Protein AF-A0A6N8UDT3-F1 (afdb_monomer_lite)

Secondary structure (DSSP, 8-state):
-HHHHHHHHHHHHHHHHHHHHHHHHHHHHHHHHHHHHHHTT-SSTT--HHHHS---GGGSTT---S---

Foldseek 3Di:
DVVVVVVVVVVVVVVVVVVVVCCCVPVVCVVVVVVVCVVVCVPCVVPDVVVVPPQPQVRDPPRDDPDDD

pLDDT: mean 79.22, std 11.3, range [58.38, 95.75]

Structure (mmCIF, N/CA/C/O backbone):
data_AF-A0A6N8UDT3-F1
#
_entry.id   AF-A0A6N8UDT3-F1
#
loop_
_atom_site.group_PDB
_atom_site.id
_atom_site.type_symbol
_atom_site.label_atom_id
_atom_site.label_alt_id
_atom_site.label_comp_id
_atom_site.label_asym_id
_atom_site.label_entity_id
_atom_site.label_seq_id
_atom_site.pdbx_PDB_ins_code
_atom_site.Cartn_x
_atom_site.Cartn_y
_atom_site.Cartn_z
_atom_site.occupancy
_atom_site.B_iso_or_equiv
_atom_site.auth_seq_id
_atom_site.auth_comp_id
_atom_site.auth_asym_id
_atom_site.auth_atom_id
_atom_site.pdbx_PDB_model_num
ATOM 1 N N . MET A 1 1 ? 21.625 -3.477 -28.368 1.00 62.78 1 MET A N 1
ATOM 2 C CA . MET A 1 1 ? 20.572 -4.225 -27.645 1.00 62.78 1 MET A CA 1
ATOM 3 C C . MET A 1 1 ? 20.427 -3.699 -26.215 1.00 62.78 1 MET A C 1
ATOM 5 O O . MET A 1 1 ? 19.308 -3.522 -25.756 1.00 62.78 1 MET A O 1
ATOM 9 N N . ASP A 1 2 ? 21.532 -3.324 -25.567 1.00 73.88 2 ASP A N 1
ATOM 10 C CA . ASP A 1 2 ? 21.578 -2.850 -24.169 1.00 73.88 2 ASP A CA 1
ATOM 11 C C . ASP A 1 2 ? 20.754 -1.584 -23.876 1.00 73.88 2 ASP A C 1
ATOM 13 O O . ASP A 1 2 ? 20.124 -1.470 -22.827 1.00 73.88 2 ASP A O 1
ATOM 17 N N . GLN A 1 3 ? 20.669 -0.656 -24.833 1.00 78.31 3 GLN A N 1
ATOM 18 C CA . GLN A 1 3 ? 19.881 0.574 -24.688 1.00 78.31 3 GLN A CA 1
ATOM 19 C C . GLN A 1 3 ? 18.368 0.310 -24.546 1.00 78.31 3 GLN A C 1
ATOM 21 O O . GLN A 1 3 ? 17.668 1.072 -23.883 1.00 78.31 3 GLN A O 1
ATOM 26 N N . PHE A 1 4 ? 17.863 -0.787 -25.122 1.00 90.94 4 PHE A N 1
ATOM 27 C CA . PHE A 1 4 ? 16.458 -1.176 -24.989 1.00 90.94 4 PHE A CA 1
ATOM 28 C C . PHE A 1 4 ? 16.154 -1.710 -23.581 1.00 90.94 4 PHE A C 1
ATOM 30 O O . PHE A 1 4 ? 15.141 -1.338 -22.995 1.00 90.94 4 PHE A O 1
ATOM 37 N N . ILE A 1 5 ? 17.064 -2.502 -22.998 1.00 92.62 5 ILE A N 1
ATOM 38 C CA . ILE A 1 5 ? 16.934 -2.995 -21.616 1.00 92.62 5 ILE A CA 1
ATOM 39 C C . ILE A 1 5 ? 16.903 -1.827 -20.624 1.00 92.62 5 ILE A C 1
ATOM 41 O O . ILE A 1 5 ? 16.046 -1.803 -19.742 1.00 92.62 5 ILE A O 1
ATOM 45 N N . GLY A 1 6 ? 17.789 -0.838 -20.784 1.00 90.56 6 GLY A N 1
ATOM 46 C CA . GLY A 1 6 ? 17.817 0.336 -19.906 1.00 90.56 6 GLY A CA 1
ATOM 47 C C . GLY A 1 6 ? 16.519 1.149 -19.957 1.00 90.56 6 GLY A C 1
ATOM 48 O O . GLY A 1 6 ? 16.010 1.575 -18.921 1.00 90.56 6 GLY A O 1
ATOM 49 N N . PHE A 1 7 ? 15.937 1.304 -21.148 1.00 93.75 7 PHE A N 1
ATOM 50 C CA . PHE A 1 7 ? 14.657 1.989 -21.332 1.00 93.75 7 PHE A CA 1
ATOM 51 C C . PHE A 1 7 ? 13.486 1.238 -20.680 1.00 93.75 7 PHE A C 1
ATOM 53 O O . PHE A 1 7 ? 12.679 1.841 -19.973 1.00 93.75 7 PHE A O 1
ATOM 60 N N . VAL A 1 8 ? 13.417 -0.084 -20.860 1.00 95.31 8 VAL A N 1
ATOM 61 C CA . VAL A 1 8 ? 12.387 -0.918 -20.223 1.00 95.31 8 VAL A CA 1
ATOM 62 C C . VAL A 1 8 ? 12.527 -0.883 -18.702 1.00 95.31 8 VAL A C 1
ATOM 64 O O . VAL A 1 8 ? 11.532 -0.71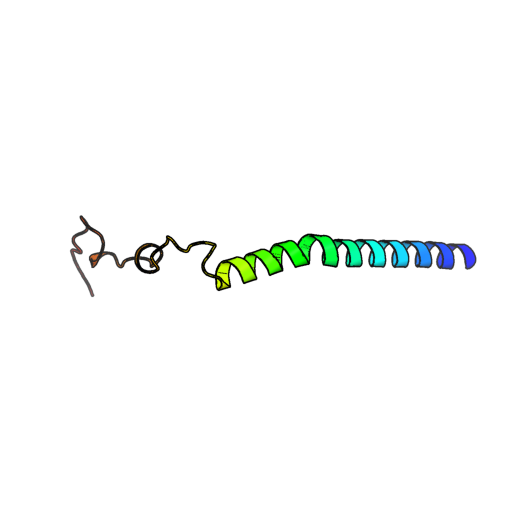1 -18.002 1.00 95.31 8 VAL A O 1
ATOM 67 N N . PHE A 1 9 ? 13.754 -0.971 -18.182 1.00 93.81 9 PHE A N 1
ATOM 68 C CA . PHE A 1 9 ? 14.015 -0.871 -16.748 1.00 93.81 9 PHE A CA 1
ATOM 69 C C . PHE A 1 9 ? 13.538 0.470 -16.174 1.00 93.81 9 PHE A C 1
ATOM 71 O O . PHE A 1 9 ? 12.864 0.496 -15.147 1.00 93.81 9 PHE A O 1
ATOM 78 N N . PHE A 1 10 ? 13.808 1.577 -16.870 1.00 94.00 10 PHE A N 1
ATOM 79 C CA . PHE A 1 10 ? 13.331 2.897 -16.465 1.00 94.00 10 PHE A CA 1
ATOM 80 C C . PHE A 1 10 ? 11.799 2.975 -16.410 1.00 94.00 10 PHE A C 1
ATOM 82 O O . PHE A 1 10 ? 11.250 3.460 -15.423 1.00 94.00 10 PHE A O 1
ATOM 89 N N . ILE A 1 11 ? 11.099 2.451 -17.422 1.00 95.75 11 ILE A N 1
ATOM 90 C CA . ILE A 1 11 ? 9.629 2.433 -17.447 1.00 95.75 11 ILE A CA 1
ATOM 91 C C . ILE A 1 11 ? 9.060 1.592 -16.302 1.00 95.75 11 ILE A C 1
ATOM 93 O O . ILE A 1 11 ? 8.120 2.026 -15.638 1.00 95.75 11 ILE A O 1
ATOM 97 N N . VAL A 1 12 ? 9.629 0.413 -16.043 1.00 95.50 12 VAL A N 1
ATOM 98 C CA . VAL A 1 12 ? 9.174 -0.464 -14.954 1.00 95.50 12 VAL A CA 1
ATOM 99 C C . VAL A 1 12 ? 9.370 0.213 -13.599 1.00 95.50 12 VAL A C 1
ATOM 101 O O . VAL A 1 12 ? 8.444 0.229 -12.792 1.00 95.50 12 VAL A O 1
ATOM 104 N N . MET A 1 13 ? 10.530 0.831 -13.367 1.00 95.12 13 MET A N 1
ATOM 105 C CA . MET A 1 13 ? 10.799 1.568 -12.130 1.00 95.12 13 MET A CA 1
ATOM 106 C C . MET A 1 13 ? 9.886 2.791 -11.976 1.00 95.12 13 MET A C 1
ATOM 108 O O . MET A 1 13 ? 9.380 3.039 -10.883 1.00 95.12 13 MET A O 1
ATOM 112 N N . ALA A 1 14 ? 9.621 3.527 -13.060 1.00 94.81 14 ALA A N 1
ATOM 113 C CA . ALA A 1 14 ? 8.715 4.673 -13.050 1.00 94.81 14 ALA A CA 1
ATOM 114 C C . ALA A 1 14 ? 7.262 4.262 -12.766 1.00 94.81 14 ALA A C 1
ATOM 116 O O . ALA A 1 14 ? 6.599 4.890 -11.942 1.00 94.81 14 ALA A O 1
ATOM 117 N N . LEU A 1 15 ? 6.773 3.184 -13.387 1.00 94.81 15 LEU A N 1
ATOM 118 C CA . LEU A 1 15 ? 5.437 2.643 -13.126 1.00 94.81 15 LEU A CA 1
ATOM 119 C C . LEU A 1 15 ? 5.327 2.096 -11.701 1.00 94.81 15 LEU A C 1
ATOM 121 O O . LEU A 1 15 ? 4.355 2.401 -11.018 1.00 94.81 15 LEU A O 1
ATOM 125 N N . ALA A 1 16 ? 6.322 1.346 -11.222 1.00 94.69 16 ALA A N 1
ATOM 126 C CA . ALA A 1 16 ? 6.339 0.835 -9.854 1.00 94.69 16 ALA A CA 1
ATOM 127 C C . ALA A 1 16 ? 6.331 1.975 -8.822 1.00 94.69 16 ALA A C 1
ATOM 129 O O . ALA A 1 16 ? 5.558 1.936 -7.865 1.00 94.69 16 ALA A O 1
ATOM 130 N N . GLY A 1 17 ? 7.134 3.022 -9.044 1.00 92.88 17 GLY A N 1
ATOM 131 C CA . GLY A 1 17 ? 7.145 4.222 -8.208 1.00 92.88 17 GLY A CA 1
ATOM 132 C C . GLY A 1 17 ? 5.812 4.972 -8.239 1.00 92.88 17 GLY A C 1
ATOM 133 O O . GLY A 1 17 ? 5.281 5.320 -7.186 1.00 92.88 17 GLY A O 1
ATOM 134 N N . PHE A 1 18 ? 5.231 5.163 -9.425 1.00 92.19 18 PHE A N 1
ATOM 135 C CA . PHE A 1 18 ? 3.924 5.799 -9.590 1.00 92.19 18 PHE A CA 1
ATOM 136 C C . PHE A 1 18 ? 2.823 5.038 -8.839 1.00 92.19 18 PHE A C 1
ATOM 138 O O . PHE A 1 18 ? 2.115 5.621 -8.017 1.00 92.19 18 PHE A O 1
ATOM 145 N N . TRP A 1 19 ? 2.715 3.724 -9.041 1.00 92.31 19 TRP A N 1
ATOM 146 C CA . TRP A 1 19 ? 1.722 2.903 -8.348 1.00 92.31 19 TRP A CA 1
ATOM 147 C C . TRP A 1 19 ? 1.941 2.883 -6.830 1.00 92.31 19 TRP A C 1
ATOM 149 O O . TRP A 1 19 ? 0.979 3.008 -6.078 1.00 92.31 19 TRP A O 1
ATOM 159 N N . CYS A 1 20 ? 3.190 2.833 -6.362 1.00 91.81 20 CYS A N 1
ATOM 160 C CA . CYS A 1 20 ? 3.502 2.909 -4.934 1.00 91.81 20 CYS A CA 1
ATOM 161 C C . CYS A 1 20 ? 3.047 4.242 -4.308 1.00 91.81 20 CYS A C 1
ATOM 163 O O . CYS A 1 20 ? 2.356 4.252 -3.288 1.00 91.81 20 CYS A O 1
ATOM 165 N N . LEU A 1 21 ? 3.365 5.374 -4.944 1.00 91.56 21 LEU A N 1
ATOM 166 C CA . LEU A 1 21 ? 2.981 6.701 -4.453 1.00 91.56 21 LEU A CA 1
ATOM 167 C C . LEU A 1 21 ? 1.464 6.919 -4.491 1.00 91.56 21 LEU A C 1
ATOM 169 O O . LEU A 1 21 ? 0.895 7.458 -3.543 1.00 91.56 21 LEU A O 1
ATOM 173 N N . THR A 1 22 ? 0.789 6.469 -5.553 1.00 89.44 22 THR A N 1
ATOM 174 C CA . THR A 1 22 ? -0.679 6.559 -5.641 1.00 89.44 22 THR A CA 1
ATOM 175 C C . THR A 1 22 ? -1.371 5.725 -4.565 1.00 89.44 22 THR A C 1
ATOM 177 O O . THR A 1 22 ? -2.365 6.175 -4.002 1.00 89.44 22 THR A O 1
ATOM 180 N N . PHE A 1 23 ? -0.826 4.562 -4.203 1.00 88.1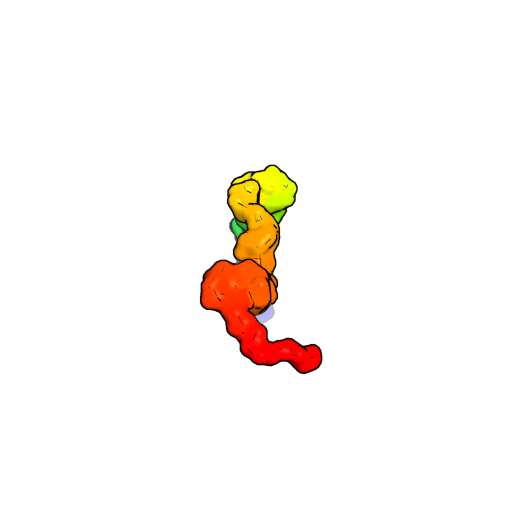2 23 PHE A N 1
ATOM 181 C CA . PHE A 1 23 ? -1.346 3.751 -3.103 1.00 88.12 23 PHE A CA 1
ATOM 182 C C . PHE A 1 23 ? -1.171 4.468 -1.754 1.00 88.12 23 PHE A C 1
ATOM 184 O O . PHE A 1 23 ? -2.118 4.587 -0.976 1.00 88.12 23 PHE A O 1
ATOM 191 N N . LEU A 1 24 ? 0.008 5.043 -1.512 1.00 87.56 24 LEU A N 1
ATOM 192 C CA . LEU A 1 24 ? 0.301 5.807 -0.296 1.00 87.56 24 LEU A CA 1
ATOM 193 C C . LEU A 1 24 ? -0.590 7.043 -0.122 1.00 87.56 24 LEU A C 1
ATOM 195 O O . LEU A 1 24 ? -0.938 7.374 1.004 1.00 87.56 24 LEU A O 1
ATOM 199 N N . ILE A 1 25 ? -0.971 7.728 -1.200 1.00 88.44 25 ILE A N 1
ATOM 200 C CA . ILE A 1 25 ? -1.822 8.929 -1.119 1.00 88.44 25 ILE A CA 1
ATOM 201 C C . ILE A 1 25 ? -3.315 8.574 -1.206 1.00 88.44 25 ILE A C 1
ATOM 203 O O . ILE A 1 25 ? -4.147 9.281 -0.652 1.00 88.44 25 ILE A O 1
ATOM 207 N N . GLY A 1 26 ? -3.684 7.493 -1.889 1.00 85.94 26 GLY A N 1
ATOM 208 C CA . GLY A 1 26 ? -5.081 7.105 -2.074 1.00 85.94 26 GLY A CA 1
ATOM 209 C C . GLY A 1 26 ? -5.627 6.271 -0.919 1.00 85.94 26 GLY A C 1
ATOM 210 O O . GLY A 1 26 ? -6.587 6.665 -0.259 1.00 85.94 26 GLY A O 1
ATOM 211 N N . ILE A 1 27 ? -5.025 5.104 -0.670 1.00 86.00 27 ILE A N 1
ATOM 212 C CA . ILE A 1 27 ? -5.601 4.123 0.258 1.00 86.00 27 ILE A CA 1
ATOM 213 C C . ILE A 1 27 ? -5.180 4.357 1.707 1.00 86.00 27 ILE A C 1
ATOM 215 O O . ILE A 1 27 ? -5.974 4.126 2.619 1.00 86.00 27 ILE A O 1
ATOM 219 N N . LEU A 1 28 ? -3.956 4.853 1.928 1.00 86.69 28 LEU A N 1
ATOM 220 C CA . LEU A 1 28 ? -3.438 5.062 3.277 1.00 86.69 28 LEU A CA 1
ATOM 221 C C . LEU A 1 28 ? -4.258 6.111 4.039 1.00 86.69 28 LEU A C 1
ATOM 223 O O . LEU A 1 28 ? -4.619 5.828 5.178 1.00 86.69 28 LEU A O 1
ATOM 227 N N . PRO A 1 29 ? -4.628 7.273 3.458 1.00 86.12 29 PRO A N 1
ATOM 228 C CA . PRO A 1 29 ? -5.426 8.250 4.183 1.00 86.12 29 PRO A CA 1
ATOM 229 C C . PRO A 1 29 ? -6.828 7.734 4.457 1.00 86.12 29 PRO A C 1
ATOM 231 O O . PRO A 1 29 ? -7.331 7.975 5.542 1.00 86.12 29 PRO A O 1
ATOM 234 N N . TYR A 1 30 ? -7.449 6.990 3.539 1.00 84.00 30 TYR A N 1
ATOM 235 C CA . TYR A 1 30 ? -8.768 6.399 3.777 1.00 84.00 30 TYR A CA 1
ATOM 236 C C . TYR A 1 30 ? -8.751 5.430 4.968 1.00 84.00 30 TYR A C 1
ATOM 238 O O . TYR A 1 30 ? -9.538 5.575 5.900 1.00 84.00 30 TYR A O 1
ATOM 246 N N . TRP A 1 31 ? -7.807 4.487 4.983 1.00 84.50 31 TRP A N 1
ATOM 247 C CA . TRP A 1 31 ? -7.690 3.517 6.071 1.00 84.50 31 TRP A CA 1
ATOM 248 C C . TRP A 1 31 ? -7.285 4.172 7.401 1.00 84.50 31 TRP A C 1
ATOM 250 O O . TRP A 1 31 ? -7.873 3.891 8.444 1.00 84.50 31 TRP A O 1
ATOM 260 N N . LEU A 1 32 ? -6.328 5.105 7.365 1.00 85.19 32 LEU A N 1
ATOM 261 C CA . LEU A 1 32 ? -5.860 5.818 8.553 1.00 85.19 32 LEU A CA 1
ATOM 262 C C . LEU A 1 32 ? -6.941 6.749 9.123 1.00 85.19 32 LEU A C 1
ATOM 264 O O . LEU A 1 32 ? -7.127 6.805 10.335 1.00 85.19 32 LEU A O 1
ATOM 268 N N . THR A 1 33 ? -7.678 7.466 8.270 1.00 82.50 33 THR A N 1
ATOM 269 C CA . THR A 1 33 ? -8.778 8.339 8.714 1.00 82.50 33 THR A CA 1
ATOM 270 C C . THR A 1 33 ? -9.944 7.540 9.280 1.00 82.50 33 THR A C 1
ATOM 272 O O . THR A 1 33 ? -10.514 7.977 10.276 1.00 82.50 33 THR A O 1
ATOM 275 N N . ALA A 1 34 ? -10.253 6.360 8.730 1.00 81.12 34 ALA A N 1
ATOM 276 C CA . ALA A 1 34 ? -11.236 5.449 9.309 1.00 81.12 34 ALA A CA 1
ATOM 277 C C . ALA A 1 34 ? -10.823 5.000 10.723 1.00 81.12 34 ALA A C 1
ATOM 279 O O . ALA A 1 34 ? -11.602 5.166 11.659 1.00 81.12 34 ALA A O 1
ATOM 280 N N . GLY A 1 35 ? -9.577 4.549 10.912 1.00 79.81 35 GLY A N 1
ATOM 281 C CA . GLY A 1 35 ? -9.075 4.150 12.235 1.00 79.81 35 GLY A CA 1
ATOM 282 C C . GLY A 1 35 ? -9.041 5.300 13.254 1.00 79.81 35 GLY A C 1
ATOM 283 O O . GLY A 1 35 ? -9.400 5.125 14.415 1.00 79.81 35 GLY A O 1
ATOM 284 N N . VAL A 1 36 ? -8.675 6.515 12.829 1.00 81.19 36 VAL A N 1
ATOM 285 C CA . VAL A 1 36 ? -8.705 7.710 13.696 1.00 81.19 36 VAL A CA 1
ATOM 286 C C . VAL A 1 36 ? -10.137 8.129 14.044 1.00 81.19 36 VAL A C 1
ATOM 288 O O . VAL A 1 36 ? -10.392 8.623 15.143 1.00 81.19 36 VAL A O 1
ATOM 291 N N . ALA A 1 37 ? -11.085 7.968 13.126 1.00 80.12 37 ALA A N 1
ATOM 292 C CA . ALA A 1 37 ? -12.483 8.297 13.369 1.00 80.12 37 ALA A CA 1
ATOM 293 C C . ALA A 1 37 ? -13.181 7.264 14.278 1.00 80.12 37 ALA A C 1
ATOM 295 O O . ALA A 1 37 ? -14.049 7.649 15.064 1.00 80.12 37 ALA A O 1
ATOM 296 N N . GLU A 1 38 ? -12.756 5.999 14.238 1.00 74.00 38 GLU A N 1
ATOM 297 C CA . GLU A 1 38 ? -13.143 4.962 15.202 1.00 74.00 38 GLU A CA 1
ATOM 298 C C . GLU A 1 38 ? -12.583 5.264 16.603 1.00 74.00 38 GLU A C 1
ATOM 300 O O . GLU A 1 38 ? -13.340 5.308 17.569 1.00 74.00 38 GLU A O 1
ATOM 305 N N . LEU A 1 39 ? -11.293 5.614 16.715 1.00 73.19 39 LEU A N 1
ATOM 306 C CA . LEU A 1 39 ? -10.672 6.015 17.990 1.00 73.19 39 LEU A CA 1
ATOM 307 C C . LEU A 1 39 ? -11.315 7.258 18.619 1.00 73.19 39 LEU A C 1
ATOM 309 O O . LEU A 1 39 ? -11.445 7.343 19.836 1.00 73.19 39 LEU A O 1
ATOM 313 N N . ASN A 1 40 ? -11.727 8.228 17.800 1.00 78.81 40 ASN A N 1
ATOM 314 C CA . ASN A 1 40 ? -12.422 9.426 18.274 1.00 78.81 40 ASN A CA 1
ATOM 315 C C . ASN A 1 40 ? -13.897 9.173 18.633 1.00 78.81 40 ASN A C 1
ATOM 317 O O . ASN A 1 40 ? -14.618 10.137 18.895 1.00 78.81 40 ASN A O 1
ATOM 321 N N . GLY A 1 41 ? -14.365 7.918 18.604 1.00 65.12 41 GLY A N 1
ATOM 322 C CA . GLY A 1 41 ? -15.733 7.555 18.968 1.00 65.12 41 GLY A CA 1
ATOM 323 C C . GLY A 1 41 ? -16.781 8.215 18.075 1.00 65.12 41 GLY A C 1
ATOM 324 O O . GLY A 1 41 ? -17.886 8.478 18.525 1.00 65.12 41 GLY A O 1
ATOM 325 N N . LYS A 1 42 ? -16.428 8.557 16.828 1.00 61.31 42 LYS A N 1
ATOM 326 C CA . LYS A 1 42 ? -17.357 9.136 15.841 1.00 61.31 42 LYS A CA 1
ATOM 327 C C . LYS A 1 42 ? -18.011 8.068 14.971 1.00 61.31 42 LYS A C 1
ATOM 329 O O . LYS A 1 42 ? -19.086 8.299 14.429 1.00 61.31 42 LYS A O 1
ATOM 334 N N . ILE A 1 43 ? -17.356 6.918 14.833 1.00 59.53 43 ILE A N 1
ATOM 335 C CA . ILE A 1 43 ? -17.855 5.735 14.134 1.00 59.53 43 ILE A CA 1
ATOM 336 C C . ILE A 1 43 ? -18.210 4.708 15.218 1.00 59.53 43 ILE A C 1
ATOM 338 O O . ILE A 1 43 ? -17.400 4.485 16.110 1.00 59.53 43 ILE A O 1
ATOM 342 N 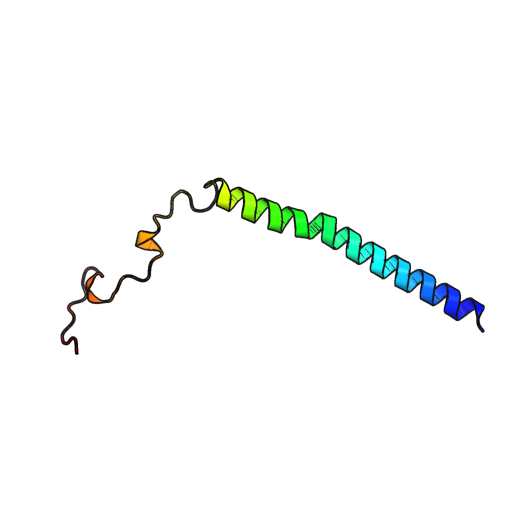N . ASN A 1 44 ? -19.416 4.128 15.176 1.00 58.38 44 ASN A N 1
ATOM 343 C CA . ASN A 1 44 ? -19.961 3.204 16.193 1.00 58.38 44 ASN A CA 1
ATOM 344 C C . ASN A 1 44 ? -20.198 3.793 17.601 1.00 58.38 44 ASN A C 1
ATOM 346 O O . ASN A 1 44 ? -20.350 3.042 18.555 1.00 58.38 44 ASN A O 1
ATOM 350 N N . ALA A 1 45 ? -20.296 5.120 17.737 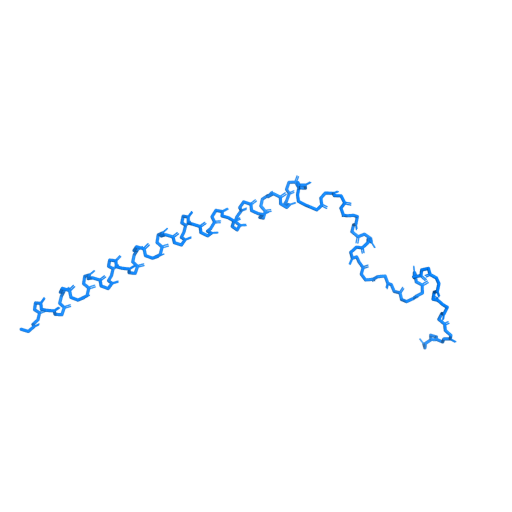1.00 58.84 45 ALA A N 1
ATOM 351 C CA . ALA A 1 45 ? -20.588 5.792 19.014 1.00 58.84 45 ALA A CA 1
ATOM 352 C C . ALA A 1 45 ? -21.909 5.350 19.673 1.00 58.84 45 ALA A C 1
ATOM 354 O O . ALA A 1 45 ? -22.055 5.410 20.888 1.00 58.84 45 ALA A O 1
ATOM 355 N N . ASP A 1 46 ? -22.871 4.962 18.839 1.00 61.22 46 ASP A N 1
ATOM 356 C CA . ASP A 1 46 ? -24.235 4.581 19.218 1.00 61.22 46 ASP A CA 1
ATOM 357 C C . ASP A 1 46 ? -24.368 3.076 19.504 1.00 61.22 46 ASP A C 1
ATOM 359 O O . ASP A 1 46 ? -25.402 2.599 19.957 1.00 61.22 46 ASP A O 1
ATOM 363 N N . VAL A 1 47 ? -23.314 2.308 19.221 1.00 65.12 47 VAL A N 1
ATOM 364 C CA . VAL A 1 47 ? -23.326 0.857 19.350 1.00 65.12 47 VAL A CA 1
ATOM 365 C C . VAL A 1 47 ? -22.786 0.495 20.728 1.00 65.12 47 VAL A C 1
ATOM 367 O O . VAL A 1 47 ? -21.573 0.491 20.949 1.00 65.12 47 VAL A O 1
ATOM 370 N N . ASP A 1 48 ? -23.689 0.195 21.661 1.00 66.62 48 ASP A N 1
ATOM 371 C CA . ASP A 1 48 ? -23.299 -0.304 22.974 1.00 66.62 48 ASP A CA 1
ATOM 372 C C . ASP A 1 48 ? -22.557 -1.649 22.802 1.00 66.62 48 ASP A C 1
ATOM 374 O O . ASP A 1 48 ? -23.059 -2.558 22.124 1.00 66.62 48 ASP A O 1
ATOM 378 N N . PRO A 1 49 ? -21.341 -1.808 23.357 1.00 67.81 49 PRO A N 1
ATOM 379 C CA . PRO A 1 49 ? -20.566 -3.037 23.213 1.00 67.81 49 PRO A CA 1
ATOM 380 C C . PRO A 1 49 ? -21.308 -4.279 23.735 1.00 67.81 49 PRO A C 1
ATOM 382 O O . PRO A 1 49 ? -20.962 -5.395 23.337 1.00 67.81 49 PRO A O 1
ATOM 385 N N . GLU A 1 50 ? -22.334 -4.122 24.580 1.00 66.44 50 GLU A N 1
ATOM 386 C CA . GLU A 1 50 ? -23.179 -5.228 25.036 1.00 66.44 50 GLU A CA 1
ATOM 387 C C . GLU A 1 50 ? -24.130 -5.788 23.968 1.00 66.44 50 GLU A C 1
ATOM 389 O O . GLU A 1 50 ? -24.514 -6.957 24.073 1.00 66.44 50 GLU A O 1
ATOM 394 N N . ASP A 1 51 ? -24.464 -5.024 22.923 1.00 68.19 51 ASP A N 1
ATOM 395 C CA . ASP A 1 51 ? -25.316 -5.485 21.817 1.00 68.19 51 ASP A CA 1
ATOM 396 C C . ASP A 1 51 ? -24.530 -6.163 20.688 1.00 68.19 51 ASP A C 1
ATOM 398 O O . ASP A 1 51 ? -25.050 -7.055 20.017 1.00 68.19 51 ASP A O 1
ATOM 402 N N . VAL A 1 52 ? -23.256 -5.805 20.509 1.00 67.75 52 VAL A N 1
ATOM 403 C CA . VAL A 1 52 ? -22.345 -6.478 19.558 1.00 67.75 52 VAL A CA 1
ATOM 404 C C . VAL A 1 52 ? -21.744 -7.743 20.162 1.00 67.75 52 VAL A C 1
ATOM 406 O O . VAL A 1 52 ? -21.356 -8.668 19.441 1.00 67.75 52 VAL A O 1
ATOM 409 N N . ARG A 1 53 ? -21.662 -7.814 21.497 1.00 72.88 53 ARG A N 1
ATOM 410 C CA . ARG A 1 53 ? -2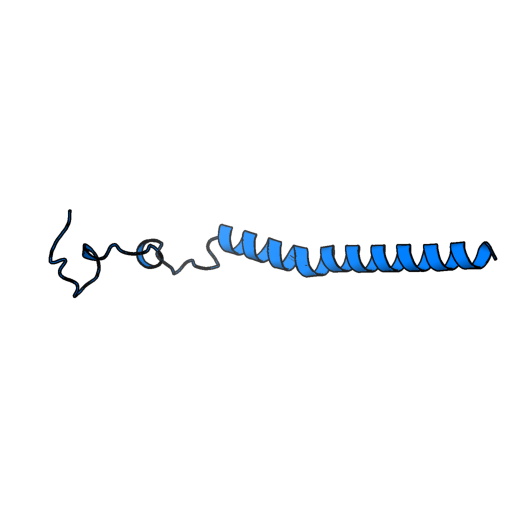1.239 -9.025 22.197 1.00 72.88 53 ARG A CA 1
ATOM 411 C C . ARG A 1 53 ? -22.208 -10.14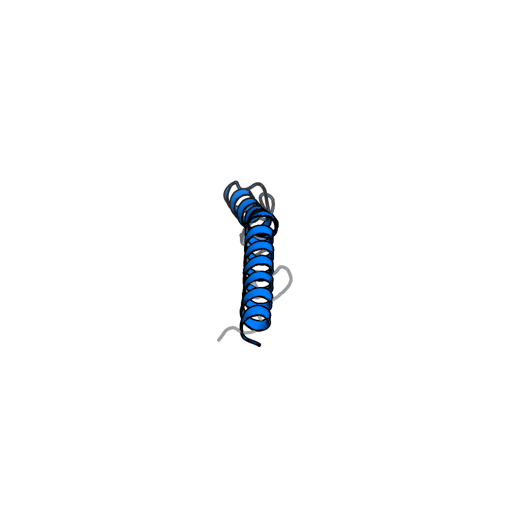9 21.852 1.00 72.88 53 ARG A C 1
ATOM 413 O O . ARG A 1 53 ? -23.416 -10.021 22.030 1.00 72.88 53 ARG A O 1
ATOM 420 N N . SER A 1 54 ? -21.674 -11.297 21.435 1.00 69.94 54 SER A N 1
ATOM 421 C CA . SER A 1 54 ? -22.474 -12.516 21.321 1.00 69.94 54 SER A CA 1
ATOM 422 C C . SER A 1 54 ? -23.068 -12.847 22.697 1.00 69.94 54 SER A C 1
ATOM 424 O O . SER A 1 54 ? -22.360 -13.356 23.571 1.00 69.94 54 SER A O 1
ATOM 426 N N . LYS A 1 55 ? -24.346 -12.514 22.911 1.00 70.50 55 LYS A N 1
ATOM 427 C CA . LYS A 1 55 ? -25.073 -12.828 24.146 1.00 70.50 55 LYS A CA 1
ATOM 428 C C . LYS A 1 55 ? -25.151 -14.343 24.267 1.00 70.50 55 LYS A C 1
ATOM 430 O O . LYS A 1 55 ? -25.456 -15.029 23.283 1.00 70.50 55 LYS A O 1
ATOM 435 N N . LYS A 1 56 ? -24.830 -14.888 25.440 1.00 74.50 56 LYS A N 1
ATOM 436 C CA . LYS A 1 56 ? -24.916 -16.339 25.641 1.00 74.50 56 LYS A CA 1
ATOM 437 C C . LYS A 1 56 ? -26.379 -16.765 25.552 1.00 74.50 56 LYS A C 1
ATOM 439 O O . LYS A 1 56 ? -27.270 -15.968 25.810 1.00 74.50 56 LYS A O 1
ATOM 444 N N . LEU A 1 57 ? -26.634 -18.022 25.185 1.00 65.56 57 LEU A N 1
ATOM 445 C CA . LEU A 1 57 ? -27.996 -18.513 24.913 1.00 65.56 57 LEU A CA 1
ATOM 446 C C . LEU A 1 57 ? -28.979 -18.284 26.076 1.00 65.56 57 LEU A C 1
ATOM 448 O O . LEU A 1 57 ? -30.164 -18.129 25.835 1.00 65.56 57 LEU A O 1
ATOM 452 N N . TYR A 1 58 ? -28.483 -18.221 27.314 1.00 64.31 58 TYR A N 1
ATOM 453 C CA . TYR A 1 58 ? -29.274 -17.954 28.519 1.00 64.31 58 TYR A CA 1
ATOM 454 C C . TYR A 1 58 ? -29.548 -16.459 28.797 1.00 64.31 58 TYR A C 1
ATOM 456 O O . TYR A 1 58 ? -30.335 -16.144 29.680 1.00 64.31 58 TYR A O 1
ATOM 464 N N . GLU A 1 59 ? -28.885 -15.538 28.090 1.00 69.00 59 GLU A N 1
ATOM 465 C CA . GLU A 1 59 ? -29.057 -14.074 28.192 1.00 69.00 59 GLU A CA 1
ATOM 466 C C . GLU A 1 59 ? -29.989 -13.517 27.099 1.00 69.00 59 GLU A C 1
ATOM 468 O O . GLU A 1 59 ? -30.253 -12.317 27.062 1.00 69.00 59 GLU A O 1
ATOM 473 N N . GLN A 1 60 ? -30.460 -14.361 26.176 1.00 75.06 60 GLN A N 1
ATOM 474 C CA . GLN A 1 60 ? -31.327 -13.960 25.068 1.00 75.06 60 GLN A CA 1
ATOM 475 C C . GLN A 1 60 ? -32.800 -14.024 25.506 1.00 75.06 60 GLN A C 1
ATOM 477 O O . GLN A 1 60 ? -33.261 -15.064 25.979 1.00 75.06 60 GLN A O 1
ATOM 482 N N . GLU A 1 61 ? -33.551 -12.926 25.352 1.00 71.25 61 GLU A N 1
ATOM 483 C CA . GLU A 1 61 ? -34.987 -12.905 25.666 1.00 71.25 61 GLU A CA 1
ATOM 484 C C . GLU A 1 61 ? -35.737 -13.952 24.824 1.00 71.25 61 GLU A C 1
ATOM 486 O O . GLU A 1 61 ? -35.700 -13.926 23.595 1.00 71.25 61 GLU A O 1
ATOM 491 N N . GLY A 1 62 ? -36.417 -14.887 25.495 1.00 73.19 62 GLY A N 1
ATOM 492 C CA . GLY A 1 62 ? -37.227 -15.931 24.855 1.00 73.19 62 GLY A CA 1
ATOM 493 C C . GLY A 1 62 ? -36.539 -17.284 24.649 1.00 73.19 62 GLY A C 1
ATOM 494 O O . GLY A 1 62 ? -37.158 -18.176 24.069 1.00 73.19 62 GLY A O 1
ATOM 495 N N . ILE A 1 63 ? -35.302 -17.473 25.127 1.00 73.12 63 ILE A N 1
ATOM 496 C CA . ILE A 1 63 ? -34.602 -18.766 25.061 1.00 73.12 63 ILE A CA 1
ATOM 497 C C . ILE A 1 63 ? -34.439 -19.355 26.466 1.00 73.12 63 ILE A C 1
ATOM 499 O O . ILE A 1 63 ? -33.635 -18.887 27.267 1.00 73.12 63 ILE A O 1
ATOM 503 N N . GLU A 1 64 ? -35.172 -20.431 26.758 1.00 72.00 64 GLU A N 1
ATOM 504 C CA . GLU A 1 64 ? -34.956 -21.244 27.959 1.00 72.00 64 GLU A CA 1
ATOM 505 C C . GLU A 1 64 ? -33.968 -22.380 27.663 1.00 72.00 64 GLU A C 1
ATOM 507 O O . GLU A 1 64 ? -34.190 -23.229 26.794 1.00 72.00 64 GLU A O 1
ATOM 512 N N . VAL A 1 65 ? -32.847 -22.405 28.389 1.00 72.00 65 VAL A N 1
ATOM 513 C CA . VAL A 1 65 ? -31.825 -23.447 28.237 1.00 72.00 65 VAL A CA 1
ATOM 514 C C . VAL A 1 65 ? -32.257 -24.693 29.009 1.00 72.00 65 VAL A C 1
ATOM 516 O O . VAL A 1 65 ? -32.226 -24.720 30.235 1.00 72.00 65 VAL A O 1
ATOM 519 N N . LEU A 1 66 ? -32.636 -25.745 28.281 1.00 78.31 66 LEU A N 1
ATOM 520 C CA . LEU A 1 66 ? -33.156 -26.990 28.866 1.00 78.31 66 LEU A CA 1
ATOM 521 C C . LEU A 1 66 ? -32.091 -27.837 29.587 1.00 78.31 66 LEU A C 1
ATOM 523 O O . LEU A 1 66 ? -32.436 -28.692 30.399 1.00 78.31 66 LEU A O 1
ATOM 527 N N . TYR A 1 67 ? -30.802 -27.637 29.292 1.00 73.81 67 TYR A N 1
ATOM 528 C CA . TYR A 1 67 ? -29.707 -28.358 29.941 1.00 73.81 67 TYR A CA 1
ATOM 529 C C . TYR A 1 67 ? -28.374 -27.618 29.781 1.00 73.81 67 TYR A C 1
ATOM 531 O O . TYR A 1 67 ? -27.990 -27.253 28.669 1.00 73.81 67 TYR A O 1
ATOM 539 N N . GLN A 1 68 ? -27.646 -27.451 30.886 1.00 71.12 68 GLN A N 1
ATOM 540 C CA . GLN A 1 68 ? -26.261 -26.986 30.908 1.00 71.12 68 GLN A CA 1
ATOM 541 C C . GLN A 1 68 ? -25.412 -28.058 31.603 1.00 71.12 68 GLN A C 1
ATOM 543 O O . GLN A 1 68 ? -25.755 -28.497 32.700 1.00 71.12 68 GLN A O 1
ATOM 548 N N . LYS A 1 69 ? -24.360 -28.521 30.919 1.00 73.25 69 LYS A N 1
ATOM 549 C CA . LYS A 1 69 ? -23.430 -29.545 31.417 1.00 73.25 69 LYS A CA 1
ATOM 550 C C . LYS A 1 69 ? -22.465 -28.975 32.451 1.00 73.25 69 LYS A C 1
ATOM 552 O O . LYS A 1 69 ? -22.013 -27.827 32.241 1.00 73.25 69 LYS A O 1
#

Radius of gyration: 26.46 Å; chains: 1; bounding box: 59×39×59 Å

Sequence (69 aa):
MDQFIGFVFFIVMALAGFWCLTFLIGILPYWLTAGVAELNGKINADVDPEDVRSKKLYEQEGIEVLYQK